Protein AF-A0A920NZ57-F1 (afdb_monomer)

Foldseek 3Di:
DAPFFKKKKAWQAKDDQAQAKKKFQALCVVVLLQVLCVDPPHDPPDSPPDDPPDDDDQDCVSNVVSVVPGIDGDHTDHHGDMDIAGPSRTDMDTGPDDPDPDDGDIDIDTHGDDDPRVVVVVVVVVVCVVVVHDDPVPPPPPDD

Radius of gyration: 18.01 Å; Cα contacts (8 Å, |Δi|>4): 208; chains: 1; bounding box: 38×45×42 Å

Structure (mmCIF, N/CA/C/O backbone):
data_AF-A0A920NZ57-F1
#
_entry.id   AF-A0A920NZ57-F1
#
loop_
_atom_site.group_PDB
_atom_site.id
_atom_site.type_symbol
_atom_site.label_atom_id
_atom_site.label_alt_id
_atom_site.label_comp_id
_atom_site.label_asym_id
_atom_site.label_entity_id
_atom_site.label_seq_id
_atom_site.pdbx_PDB_ins_code
_atom_site.Cartn_x
_atom_site.Cartn_y
_atom_site.Cartn_z
_atom_site.occupancy
_atom_site.B_iso_or_equiv
_atom_site.auth_seq_id
_atom_site.auth_comp_id
_atom_site.auth_asym_id
_atom_site.auth_atom_id
_atom_site.pdbx_PDB_model_num
ATOM 1 N N . MET A 1 1 ? 5.199 15.746 -1.540 1.00 58.75 1 MET A N 1
ATOM 2 C CA . MET A 1 1 ? 5.002 14.310 -1.247 1.00 58.75 1 MET A CA 1
ATOM 3 C C . MET A 1 1 ? 5.793 13.969 0.007 1.00 58.75 1 MET A C 1
ATOM 5 O O . MET A 1 1 ? 6.988 14.268 0.031 1.00 58.75 1 MET A O 1
ATOM 9 N N . TYR A 1 2 ? 5.132 13.446 1.043 1.00 61.94 2 TYR A N 1
ATOM 10 C CA . TYR A 1 2 ? 5.778 13.037 2.296 1.00 61.94 2 TYR A CA 1
ATOM 11 C C . TYR A 1 2 ? 6.806 11.943 2.034 1.00 61.94 2 TYR A C 1
ATOM 13 O O . TYR A 1 2 ? 6.674 11.168 1.086 1.00 61.94 2 TYR A O 1
ATOM 21 N N . LEU A 1 3 ? 7.847 11.896 2.860 1.00 75.44 3 LEU A N 1
ATOM 22 C CA . LEU A 1 3 ? 8.599 10.665 3.029 1.00 75.44 3 LEU A CA 1
ATOM 23 C C . LEU A 1 3 ? 7.943 9.903 4.174 1.00 75.44 3 LEU A C 1
ATOM 25 O O . LEU A 1 3 ? 8.211 10.188 5.338 1.00 75.44 3 LEU A O 1
ATOM 29 N N . GLU A 1 4 ? 7.069 8.969 3.843 1.00 75.19 4 GLU A N 1
ATOM 30 C CA . GLU A 1 4 ? 6.535 8.023 4.820 1.00 75.19 4 GLU A CA 1
ATOM 31 C C . GLU A 1 4 ? 7.550 6.881 5.009 1.00 75.19 4 GLU A C 1
ATOM 33 O O . GLU A 1 4 ? 8.520 6.770 4.258 1.00 75.19 4 GLU A O 1
ATOM 38 N N . LYS A 1 5 ? 7.387 6.045 6.033 1.00 77.12 5 LYS A N 1
ATOM 39 C CA . LYS A 1 5 ? 8.012 4.708 6.092 1.00 77.12 5 LYS A CA 1
ATOM 40 C C . LYS A 1 5 ? 6.977 3.612 5.874 1.00 77.12 5 LYS A C 1
ATOM 42 O O . LYS A 1 5 ? 7.264 2.618 5.209 1.00 77.12 5 LYS A O 1
ATOM 47 N N . PHE A 1 6 ? 5.785 3.823 6.425 1.00 80.94 6 PHE A N 1
ATOM 48 C CA . PHE A 1 6 ? 4.662 2.908 6.336 1.00 80.94 6 PHE A CA 1
ATOM 49 C C . PHE A 1 6 ? 3.402 3.682 5.977 1.00 80.94 6 PHE A C 1
ATOM 51 O O . PHE A 1 6 ? 3.121 4.718 6.582 1.00 80.94 6 PHE A O 1
ATOM 58 N N . GLN A 1 7 ? 2.641 3.149 5.031 1.00 82.25 7 GLN A N 1
ATOM 59 C CA . GLN A 1 7 ? 1.265 3.554 4.789 1.00 82.25 7 GLN A CA 1
ATOM 60 C C . GLN A 1 7 ? 0.379 2.773 5.753 1.00 82.25 7 GLN A C 1
ATOM 62 O O . GLN A 1 7 ? 0.531 1.558 5.876 1.00 82.25 7 GLN A O 1
ATOM 67 N N . GLY A 1 8 ? -0.496 3.468 6.472 1.00 83.62 8 GLY A N 1
ATOM 68 C CA . GLY A 1 8 ? -1.315 2.870 7.516 1.00 83.62 8 GLY A CA 1
ATOM 69 C C . GLY A 1 8 ? -2.794 3.171 7.355 1.00 83.62 8 GLY A C 1
ATOM 70 O O . GLY A 1 8 ? -3.187 4.225 6.848 1.00 83.62 8 GLY A O 1
ATOM 71 N N . LEU A 1 9 ? -3.601 2.220 7.807 1.00 84.62 9 LEU A N 1
ATOM 72 C CA . LEU A 1 9 ? -5.056 2.262 7.819 1.00 84.62 9 LEU A CA 1
ATOM 73 C C . LEU A 1 9 ? -5.540 1.858 9.211 1.00 84.62 9 LEU A C 1
ATOM 75 O O . LEU A 1 9 ? -5.191 0.780 9.692 1.00 84.62 9 LEU A O 1
ATOM 79 N N . GLY A 1 10 ? -6.344 2.708 9.845 1.00 85.81 10 GLY A N 1
ATOM 80 C CA . GLY A 1 10 ? -7.073 2.378 11.069 1.00 85.81 10 GLY A CA 1
ATOM 81 C C . GLY A 1 10 ? -8.522 2.025 10.759 1.00 85.81 10 GLY A C 1
ATOM 82 O O . GLY A 1 10 ? -9.208 2.797 10.086 1.00 85.81 10 GLY A O 1
ATOM 83 N N . ALA A 1 11 ? -9.002 0.878 11.238 1.00 86.69 11 ALA A N 1
ATOM 84 C CA . ALA A 1 11 ? -10.401 0.494 11.091 1.00 86.69 11 ALA A CA 1
ATOM 85 C C . ALA A 1 11 ? -11.291 1.274 12.059 1.00 86.69 11 ALA A C 1
ATOM 87 O O . ALA A 1 11 ? -11.093 1.247 13.272 1.00 86.69 11 ALA A O 1
ATOM 88 N N . LEU A 1 12 ? -12.329 1.913 11.520 1.00 86.31 12 LEU A N 1
ATOM 89 C CA . LEU A 1 12 ? -13.406 2.519 12.310 1.00 86.31 12 LEU A CA 1
ATOM 90 C C . LEU A 1 12 ? -14.602 1.572 12.469 1.00 86.31 12 LEU A C 1
ATOM 92 O O . LEU A 1 12 ? -15.465 1.776 13.315 1.00 86.31 12 LEU A O 1
ATOM 96 N N . THR A 1 13 ? -14.660 0.535 11.638 1.00 83.75 13 THR A N 1
ATOM 97 C CA . THR A 1 13 ? -15.747 -0.450 11.558 1.00 83.75 13 THR A CA 1
ATOM 98 C C . THR A 1 13 ? -15.149 -1.835 11.350 1.00 83.75 13 THR A C 1
ATOM 100 O O . THR A 1 13 ? -14.008 -1.953 10.902 1.00 83.75 13 THR A O 1
ATOM 103 N N . GLU A 1 14 ? -15.902 -2.885 11.665 1.00 84.44 14 GLU A N 1
ATOM 104 C CA . GLU A 1 14 ? -15.452 -4.261 11.455 1.00 84.44 14 GLU A CA 1
ATOM 105 C C . GLU A 1 14 ? -15.196 -4.542 9.961 1.00 84.44 14 GLU A C 1
ATOM 107 O O . GLU A 1 14 ? -16.053 -4.282 9.119 1.00 84.44 14 GLU A O 1
ATOM 112 N N . GLN A 1 15 ? -14.015 -5.073 9.634 1.00 78.31 15 GLN A N 1
ATOM 113 C CA . GLN A 1 15 ? -13.583 -5.409 8.272 1.00 78.31 15 GLN A CA 1
ATOM 114 C C . GLN A 1 15 ? -13.395 -6.920 8.143 1.00 78.31 15 GLN A C 1
ATOM 116 O O . GLN A 1 15 ? -12.942 -7.557 9.090 1.00 78.31 15 GLN A O 1
ATOM 121 N N . GLY A 1 16 ? -13.674 -7.505 6.974 1.00 63.81 16 GLY A N 1
ATOM 122 C CA . GLY A 1 16 ? -13.249 -8.886 6.683 1.00 63.81 16 GLY A CA 1
ATOM 123 C C . GLY A 1 16 ? -14.190 -9.741 5.834 1.00 63.81 16 GLY A C 1
ATOM 124 O O . GLY A 1 16 ? -13.884 -10.904 5.611 1.00 63.81 16 GLY A O 1
ATOM 125 N N . GLN A 1 17 ? -15.325 -9.211 5.369 1.00 62.12 17 GLN A N 1
ATOM 126 C CA . GLN A 1 17 ? -16.265 -9.940 4.501 1.00 62.12 17 GLN A CA 1
ATOM 127 C C . GLN A 1 17 ? -16.370 -9.277 3.121 1.00 62.12 17 GLN A C 1
ATOM 129 O O . GLN A 1 17 ? -17.430 -8.806 2.717 1.00 62.12 17 GLN A O 1
ATOM 134 N N . GLY A 1 18 ? -15.255 -9.218 2.395 1.00 63.41 18 GLY A N 1
ATOM 135 C CA . GLY A 1 18 ? -15.206 -8.627 1.059 1.00 63.41 18 GLY A CA 1
ATOM 136 C C . GLY A 1 18 ? -15.059 -7.103 1.064 1.00 63.41 18 GLY A C 1
ATOM 137 O O . GLY A 1 18 ? -15.545 -6.419 1.969 1.00 63.41 18 GLY A O 1
ATOM 138 N N . GLY A 1 19 ? -14.424 -6.553 0.032 1.00 66.12 19 GLY A N 1
ATOM 139 C CA . GLY A 1 19 ? -14.237 -5.105 -0.145 1.00 66.12 19 GLY A CA 1
ATOM 140 C C . GLY A 1 19 ? -13.126 -4.544 0.739 1.00 66.12 19 GLY A C 1
ATOM 141 O O . GLY A 1 19 ? -13.085 -3.345 1.002 1.00 66.12 19 GLY A O 1
ATOM 142 N N . THR A 1 20 ? -12.262 -5.417 1.254 1.00 77.44 20 THR A N 1
ATOM 143 C CA . THR A 1 20 ? -11.163 -5.049 2.143 1.00 77.44 20 THR A CA 1
ATOM 144 C C . THR A 1 20 ? -9.855 -4.888 1.372 1.00 77.44 20 THR A C 1
ATOM 146 O O . THR A 1 20 ? -9.775 -5.085 0.158 1.00 77.44 20 THR A O 1
ATOM 149 N N . LEU A 1 21 ? -8.811 -4.471 2.086 1.00 82.69 21 LEU A N 1
ATOM 150 C CA . LEU A 1 21 ? -7.472 -4.321 1.537 1.00 82.69 21 LEU A CA 1
ATOM 151 C C . LEU A 1 21 ? -6.851 -5.698 1.239 1.00 82.69 21 LEU A C 1
ATOM 153 O O . LEU A 1 21 ? -6.756 -6.555 2.121 1.00 82.69 21 LEU A O 1
ATOM 157 N N . GLN A 1 22 ? -6.383 -5.878 0.010 1.00 83.25 22 GLN A N 1
ATOM 158 C CA . GLN A 1 22 ? -5.564 -7.000 -0.434 1.00 83.25 22 GLN A CA 1
ATOM 159 C C . GLN A 1 22 ? -4.127 -6.570 -0.627 1.00 83.25 22 GLN A C 1
ATOM 161 O O . GLN A 1 22 ? -3.847 -5.468 -1.095 1.00 83.25 22 GLN A O 1
ATOM 166 N N . LEU A 1 23 ? -3.215 -7.464 -0.271 1.00 84.00 23 LEU A N 1
ATOM 167 C CA . LEU A 1 23 ? -1.817 -7.140 -0.067 1.00 84.00 23 LEU A CA 1
ATOM 168 C C . LEU A 1 23 ? -0.934 -8.227 -0.643 1.00 84.00 23 LEU A C 1
ATOM 170 O O . LEU A 1 23 ? -1.286 -9.400 -0.592 1.00 84.00 23 LEU A O 1
ATOM 174 N N . ILE A 1 24 ? 0.243 -7.841 -1.123 1.00 84.56 24 ILE A N 1
ATOM 175 C CA . ILE A 1 24 ? 1.305 -8.783 -1.472 1.00 84.56 24 ILE A CA 1
ATOM 176 C C . ILE A 1 24 ? 2.433 -8.620 -0.454 1.00 84.56 24 ILE A C 1
ATOM 178 O O . ILE A 1 24 ? 3.215 -7.678 -0.588 1.00 84.56 24 ILE A O 1
ATOM 182 N N . PRO A 1 25 ? 2.551 -9.500 0.562 1.00 80.75 25 PRO A N 1
ATOM 183 C CA . PRO A 1 25 ? 3.516 -9.349 1.651 1.00 80.75 25 PRO A CA 1
ATOM 184 C C . PRO A 1 25 ? 4.925 -9.822 1.244 1.00 80.75 25 PRO A C 1
ATOM 186 O O . PRO A 1 25 ? 5.552 -10.632 1.925 1.00 80.75 25 PRO A O 1
ATOM 189 N N . ILE A 1 26 ? 5.444 -9.326 0.116 1.00 81.62 26 ILE A N 1
ATOM 190 C CA . ILE A 1 26 ? 6.771 -9.678 -0.404 1.00 81.62 26 ILE A CA 1
ATOM 191 C C . ILE A 1 26 ? 7.643 -8.426 -0.397 1.00 81.62 26 ILE A C 1
ATOM 193 O O . ILE A 1 26 ? 7.615 -7.623 -1.327 1.00 81.62 26 ILE A O 1
ATOM 197 N N . ALA A 1 27 ? 8.484 -8.296 0.633 1.00 75.50 27 ALA A N 1
ATOM 198 C CA . ALA A 1 27 ? 9.343 -7.126 0.839 1.00 75.50 27 ALA A CA 1
ATOM 199 C C . ALA A 1 27 ? 10.248 -6.780 -0.349 1.00 75.50 27 ALA A C 1
ATOM 201 O O . ALA A 1 27 ? 10.522 -5.615 -0.617 1.00 75.50 27 ALA A O 1
ATOM 202 N N . LYS A 1 28 ? 10.712 -7.802 -1.069 1.00 80.56 28 LYS A N 1
ATOM 203 C CA . LYS A 1 28 ? 11.584 -7.655 -2.240 1.00 80.56 28 LYS A CA 1
ATOM 204 C C . LYS A 1 28 ? 10.812 -7.665 -3.561 1.00 80.56 28 LYS A C 1
ATOM 206 O O . LYS A 1 28 ? 11.428 -7.721 -4.620 1.00 80.56 28 LYS A O 1
ATOM 211 N N . GLY A 1 29 ? 9.480 -7.604 -3.524 1.00 79.56 29 GLY A N 1
ATOM 212 C CA . GLY A 1 29 ? 8.645 -7.668 -4.722 1.00 79.56 29 GLY A CA 1
ATOM 213 C C . GLY A 1 29 ? 8.882 -6.491 -5.672 1.00 79.56 29 GLY A C 1
ATOM 214 O O . GLY A 1 29 ? 8.791 -6.657 -6.885 1.00 79.56 29 GLY A O 1
ATOM 215 N N . ILE A 1 30 ? 9.291 -5.332 -5.145 1.00 84.69 30 ILE A N 1
ATOM 216 C CA . ILE A 1 30 ? 9.680 -4.186 -5.973 1.00 84.69 30 ILE A CA 1
ATOM 217 C C . ILE A 1 30 ? 10.882 -4.490 -6.874 1.00 84.69 30 ILE A C 1
ATOM 219 O O . ILE A 1 30 ? 10.907 -4.030 -8.008 1.00 84.69 30 ILE A O 1
ATOM 223 N N . ALA A 1 31 ? 11.838 -5.310 -6.420 1.00 86.75 31 ALA A N 1
ATOM 224 C CA . ALA A 1 31 ? 12.984 -5.692 -7.241 1.00 86.75 31 ALA A CA 1
ATOM 225 C C . ALA A 1 31 ? 12.526 -6.461 -8.483 1.00 86.75 31 ALA A C 1
ATOM 227 O O . ALA A 1 31 ? 12.983 -6.159 -9.574 1.00 86.75 31 ALA A O 1
ATOM 228 N N . TYR A 1 32 ? 11.557 -7.370 -8.327 1.00 85.38 32 TYR A N 1
ATOM 229 C CA . TYR A 1 32 ? 10.975 -8.099 -9.451 1.00 85.38 32 TYR A CA 1
ATOM 230 C C . TYR A 1 32 ? 10.288 -7.163 -10.451 1.00 85.38 32 TYR A C 1
ATOM 232 O O . TYR A 1 32 ? 10.517 -7.292 -11.646 1.00 85.38 32 TYR A O 1
ATOM 240 N N . VAL A 1 33 ? 9.486 -6.200 -9.982 1.00 86.31 33 VAL A N 1
ATOM 241 C CA . VAL A 1 33 ? 8.809 -5.235 -10.870 1.00 86.31 33 VAL A CA 1
ATOM 242 C C . VAL A 1 33 ? 9.820 -4.366 -11.623 1.00 86.31 33 VAL A C 1
ATOM 244 O O . VAL A 1 33 ? 9.659 -4.135 -12.817 1.00 86.31 33 VAL A O 1
ATOM 247 N N . LEU A 1 34 ? 10.885 -3.923 -10.949 1.00 87.31 34 LEU A N 1
ATOM 248 C CA . LEU A 1 34 ? 11.926 -3.102 -11.568 1.00 87.31 34 LEU A CA 1
ATOM 249 C C . LEU A 1 34 ? 12.757 -3.888 -12.588 1.00 87.31 34 LEU A C 1
ATOM 251 O O . LEU A 1 34 ? 13.005 -3.383 -13.677 1.00 87.31 34 LEU A O 1
ATOM 255 N N . THR A 1 35 ? 13.165 -5.120 -12.273 1.00 88.75 35 THR A N 1
ATOM 256 C CA . THR A 1 35 ? 13.952 -5.935 -13.212 1.00 88.75 35 THR A CA 1
ATOM 257 C C . THR A 1 35 ? 13.104 -6.481 -14.353 1.00 88.75 35 THR A C 1
ATOM 259 O O . THR A 1 35 ? 13.644 -6.773 -15.414 1.00 88.75 35 THR A O 1
ATOM 262 N N . ARG A 1 36 ? 11.782 -6.610 -14.172 1.00 86.69 36 ARG A N 1
ATOM 263 C CA . ARG A 1 36 ? 10.871 -7.096 -15.216 1.00 86.69 36 ARG A CA 1
ATOM 264 C C . ARG A 1 36 ? 10.855 -6.195 -16.448 1.00 86.69 36 ARG A C 1
ATOM 266 O O . ARG A 1 36 ? 10.692 -6.720 -17.543 1.00 86.69 36 ARG A O 1
ATOM 273 N N . ALA A 1 37 ? 11.036 -4.888 -16.261 1.00 86.31 37 ALA A N 1
ATOM 274 C CA . ALA A 1 37 ? 11.076 -3.906 -17.343 1.00 86.31 37 ALA A CA 1
ATOM 275 C C . ALA A 1 37 ? 12.385 -3.925 -18.155 1.00 86.31 37 ALA A C 1
ATOM 277 O O . ALA A 1 37 ? 12.469 -3.238 -19.160 1.00 86.31 37 ALA A O 1
ATOM 278 N N . LEU A 1 38 ? 13.403 -4.677 -17.717 1.00 87.81 38 LEU A N 1
ATOM 279 C CA . LEU A 1 38 ? 14.707 -4.774 -18.388 1.00 87.81 38 LEU A CA 1
ATOM 280 C C . LEU A 1 38 ? 14.856 -6.046 -19.234 1.00 87.81 38 LEU A C 1
ATOM 282 O O . LEU A 1 38 ? 15.942 -6.314 -19.735 1.00 87.81 38 LEU A O 1
ATOM 286 N N . LEU A 1 39 ? 13.815 -6.875 -19.309 1.00 87.94 39 LEU A N 1
ATOM 287 C CA . LEU A 1 39 ? 13.845 -8.116 -20.075 1.00 87.94 39 LEU A CA 1
ATOM 288 C C . LEU A 1 39 ? 13.509 -7.845 -21.546 1.00 87.94 39 LEU A C 1
ATOM 290 O O . LEU A 1 39 ? 12.712 -6.960 -21.842 1.00 87.94 39 LEU A O 1
ATOM 294 N N . ASP A 1 40 ? 14.063 -8.665 -22.441 1.00 87.69 40 ASP A N 1
ATOM 295 C CA . ASP A 1 40 ? 13.954 -8.514 -23.904 1.00 87.69 40 ASP A CA 1
ATOM 296 C C . ASP A 1 40 ? 12.518 -8.644 -24.453 1.00 87.69 40 ASP A C 1
ATOM 298 O O . ASP A 1 40 ? 12.262 -8.373 -25.622 1.00 87.69 40 ASP A O 1
ATOM 302 N N . ASP A 1 41 ? 11.570 -9.093 -23.628 1.00 87.88 41 ASP A N 1
ATOM 303 C CA . ASP A 1 41 ? 10.154 -9.243 -23.969 1.00 87.88 41 ASP A CA 1
ATOM 304 C C . ASP A 1 41 ? 9.309 -7.995 -23.644 1.00 87.88 41 ASP A C 1
ATOM 306 O O . ASP A 1 41 ? 8.078 -8.034 -23.729 1.00 87.88 41 ASP A O 1
ATOM 31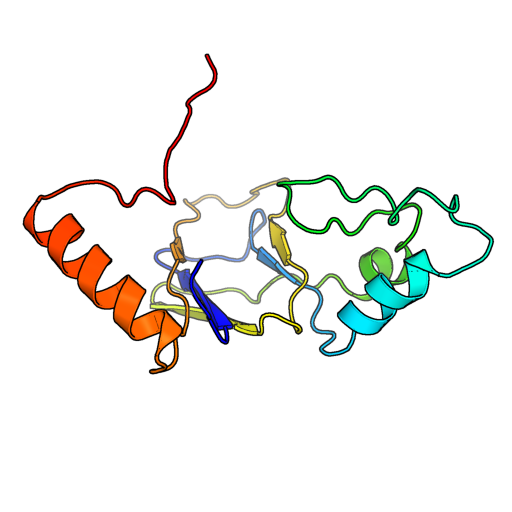0 N N . VAL A 1 42 ? 9.953 -6.894 -23.248 1.00 85.31 42 VAL A N 1
ATOM 311 C CA . VAL A 1 42 ? 9.337 -5.577 -23.057 1.00 85.31 42 VAL A CA 1
ATOM 312 C C . VAL A 1 42 ? 9.922 -4.615 -24.085 1.00 85.31 42 VAL A C 1
ATOM 314 O O . VAL A 1 42 ? 11.131 -4.575 -24.288 1.00 85.31 42 VAL A O 1
ATOM 317 N N . GLU A 1 43 ? 9.060 -3.830 -24.730 1.00 85.00 43 GLU A N 1
ATOM 318 C CA . GLU A 1 43 ? 9.475 -2.781 -25.663 1.00 85.00 43 GLU A CA 1
ATOM 319 C C . GLU A 1 43 ? 10.448 -1.799 -24.990 1.00 85.00 43 GLU A C 1
ATOM 321 O O . GLU A 1 43 ? 10.217 -1.363 -23.862 1.00 85.00 43 GLU A O 1
ATOM 326 N N . GLU A 1 44 ? 11.496 -1.384 -25.704 1.00 80.56 44 GLU A N 1
ATOM 327 C CA . GLU A 1 44 ? 12.597 -0.565 -25.161 1.00 80.56 44 GLU A CA 1
ATOM 328 C C . GLU A 1 44 ? 12.124 0.793 -24.596 1.00 80.56 44 GLU A C 1
ATOM 330 O O . GLU A 1 44 ? 12.746 1.375 -23.708 1.00 80.56 44 GLU A O 1
ATOM 335 N N . ASN A 1 45 ? 10.975 1.280 -25.073 1.00 84.25 45 ASN A N 1
ATOM 336 C CA . ASN A 1 45 ? 10.359 2.535 -24.641 1.00 84.25 45 ASN A CA 1
ATOM 337 C C . ASN A 1 45 ? 9.204 2.350 -23.639 1.00 84.25 45 ASN A C 1
ATOM 339 O O . ASN A 1 45 ? 8.521 3.326 -23.308 1.00 84.25 45 ASN A O 1
ATOM 343 N N . GLU A 1 46 ? 8.957 1.132 -23.149 1.00 83.12 46 GLU A N 1
ATOM 344 C CA . GLU A 1 46 ? 7.885 0.846 -22.198 1.00 83.12 46 GLU A CA 1
ATOM 345 C C . GLU A 1 46 ? 8.395 0.336 -20.848 1.00 83.12 46 GLU A C 1
ATOM 347 O O . GLU A 1 46 ? 9.281 -0.499 -20.736 1.00 83.12 46 GLU A O 1
ATOM 352 N N . LEU A 1 47 ? 7.752 0.797 -19.773 1.00 84.88 47 LEU A N 1
ATOM 353 C CA . LEU A 1 47 ? 8.005 0.327 -18.409 1.00 84.88 47 LEU A CA 1
ATOM 354 C C . LEU A 1 47 ? 6.832 -0.529 -17.922 1.00 84.88 47 LEU A C 1
ATOM 356 O O . LEU A 1 47 ? 6.120 -0.146 -16.986 1.00 84.88 47 LEU A O 1
ATOM 360 N N . CYS A 1 48 ? 6.586 -1.652 -18.604 1.00 81.38 48 CYS A N 1
ATOM 361 C CA . CYS A 1 48 ? 5.517 -2.612 -18.288 1.00 81.38 48 CYS A CA 1
ATOM 362 C C . CYS A 1 48 ? 4.125 -1.955 -18.117 1.00 81.38 48 CYS A C 1
ATOM 364 O O . CYS A 1 48 ? 3.365 -2.303 -17.206 1.00 81.38 48 CYS A O 1
ATOM 366 N N . GLY A 1 49 ? 3.802 -0.955 -18.949 1.00 81.06 49 GLY A N 1
ATOM 367 C CA . GLY A 1 49 ? 2.532 -0.212 -18.904 1.00 81.06 49 GLY A CA 1
ATOM 368 C C . GLY A 1 49 ? 2.452 0.933 -17.879 1.00 81.06 49 GLY A C 1
ATOM 369 O O . GLY A 1 49 ? 1.371 1.493 -17.663 1.00 81.06 49 GLY A O 1
ATOM 370 N N . SER A 1 50 ? 3.566 1.308 -17.244 1.00 83.62 50 SER A N 1
ATOM 371 C CA . SER A 1 50 ? 3.624 2.455 -16.327 1.00 83.62 50 SER A CA 1
ATOM 372 C C . SER A 1 50 ? 3.390 3.777 -17.056 1.00 83.62 50 SER A C 1
ATOM 374 O O . SER A 1 50 ? 3.927 4.012 -18.134 1.00 83.62 50 SER A O 1
ATOM 376 N N . LYS A 1 51 ? 2.611 4.680 -16.447 1.00 84.31 51 LYS A N 1
ATOM 377 C CA . LYS A 1 51 ? 2.298 6.001 -17.017 1.00 84.31 51 LYS A CA 1
ATOM 378 C C . LYS A 1 51 ? 2.736 7.120 -16.083 1.00 84.31 51 LYS A C 1
ATOM 380 O O . LYS A 1 51 ? 2.565 7.028 -14.867 1.00 84.31 51 LYS A O 1
ATOM 385 N N . LEU A 1 52 ? 3.239 8.208 -16.665 1.00 82.62 52 LEU A N 1
ATOM 386 C CA . LEU A 1 52 ? 3.610 9.415 -15.927 1.00 82.62 52 LEU A CA 1
ATOM 387 C C . LEU A 1 52 ? 2.418 9.960 -15.125 1.00 82.62 52 LEU A C 1
ATOM 389 O O . LEU A 1 52 ? 1.286 10.010 -15.608 1.00 82.62 52 LEU A O 1
ATOM 393 N N . GLY A 1 53 ? 2.679 10.360 -13.879 1.00 81.19 53 GLY A N 1
ATOM 394 C CA . GLY A 1 53 ? 1.664 10.911 -12.976 1.00 81.19 53 GLY A CA 1
ATOM 395 C C . GLY A 1 53 ? 0.663 9.890 -12.418 1.00 81.19 53 GLY A C 1
ATOM 396 O O . GLY A 1 53 ? -0.310 10.297 -11.785 1.00 81.19 53 GLY A O 1
ATOM 397 N N . ARG A 1 54 ? 0.876 8.584 -12.631 1.00 81.69 54 ARG A N 1
ATOM 398 C CA . ARG A 1 54 ? 0.081 7.504 -12.025 1.00 81.69 54 ARG A CA 1
ATOM 399 C C . ARG A 1 54 ? 0.937 6.645 -11.096 1.00 81.69 54 ARG A C 1
ATOM 401 O O . ARG A 1 54 ? 2.161 6.650 -11.184 1.00 81.69 54 ARG A O 1
ATOM 408 N N . ALA A 1 55 ? 0.278 5.913 -10.201 1.00 82.19 55 ALA A N 1
ATOM 409 C CA . ALA A 1 55 ? 0.943 4.902 -9.388 1.00 82.19 55 ALA A CA 1
ATOM 410 C C . ALA A 1 55 ? 1.500 3.772 -10.275 1.00 82.19 55 ALA A C 1
ATOM 412 O O . ALA A 1 55 ? 0.899 3.416 -11.294 1.00 82.19 55 ALA A O 1
ATOM 413 N N . LEU A 1 56 ? 2.641 3.207 -9.869 1.00 84.88 56 LEU A N 1
ATOM 414 C CA . LEU A 1 56 ? 3.251 2.052 -10.527 1.00 84.88 56 LEU A CA 1
ATOM 415 C C . LEU A 1 56 ? 2.277 0.869 -10.471 1.00 84.88 56 LEU A C 1
ATOM 417 O O . LEU A 1 56 ? 1.876 0.446 -9.389 1.00 84.88 56 LEU A O 1
ATOM 421 N N . SER A 1 57 ? 1.862 0.381 -11.638 1.00 83.00 57 SER A N 1
ATOM 422 C CA . SER A 1 57 ? 0.813 -0.635 -11.755 1.00 83.00 57 SER A CA 1
ATOM 423 C C . SER A 1 57 ? 1.416 -2.033 -11.880 1.00 83.00 57 SER A C 1
ATOM 425 O O . SER A 1 57 ? 2.404 -2.230 -12.584 1.00 83.00 57 SER A O 1
ATOM 427 N N . VAL A 1 58 ? 0.808 -3.011 -11.204 1.00 83.75 58 VAL A N 1
ATOM 428 C CA . VAL A 1 58 ? 1.179 -4.428 -11.306 1.00 83.75 58 VAL A CA 1
ATOM 429 C C . VAL A 1 58 ? 0.103 -5.153 -12.108 1.00 83.75 58 VAL A C 1
ATOM 431 O O . VAL A 1 58 ? -1.019 -5.339 -11.644 1.00 83.75 58 VAL A O 1
ATOM 434 N N . ASN A 1 59 ? 0.458 -5.551 -13.328 1.00 83.94 59 ASN A N 1
ATOM 435 C CA . ASN A 1 59 ? -0.483 -6.070 -14.325 1.00 83.94 59 ASN A CA 1
ATOM 436 C C . ASN A 1 59 ? -0.391 -7.595 -14.490 1.00 83.94 59 ASN A C 1
ATOM 438 O O . ASN A 1 59 ? 0.638 -8.203 -14.188 1.00 83.94 59 ASN A O 1
ATOM 442 N N . LYS A 1 60 ? -1.454 -8.209 -15.026 1.00 83.12 60 LYS A N 1
ATOM 443 C CA . LYS A 1 60 ? -1.505 -9.657 -15.299 1.00 83.12 60 LYS A CA 1
ATOM 444 C C . LYS A 1 60 ? -0.526 -10.088 -16.387 1.00 83.12 60 LYS A C 1
ATOM 446 O O . LYS A 1 60 ? 0.011 -11.182 -16.269 1.00 83.12 60 LYS A O 1
ATOM 451 N N . ASP A 1 61 ? -0.260 -9.232 -17.367 1.00 83.50 61 ASP A N 1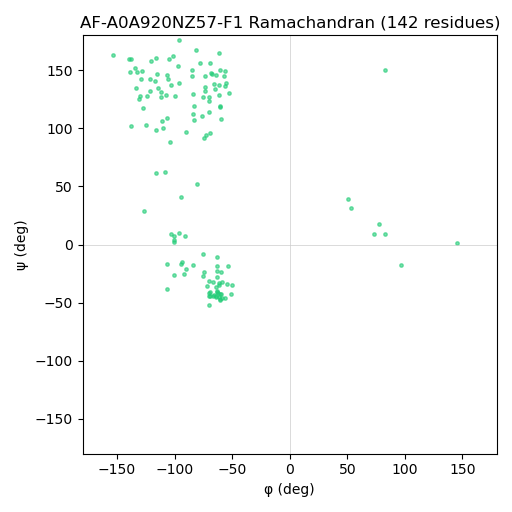
ATOM 452 C CA . ASP A 1 61 ? 0.567 -9.580 -18.527 1.00 83.50 61 ASP A CA 1
ATOM 453 C C . ASP A 1 61 ? 2.040 -9.745 -18.128 1.00 83.50 61 ASP A C 1
ATOM 455 O O . ASP A 1 61 ? 2.627 -10.805 -18.322 1.00 83.50 61 ASP A O 1
ATOM 459 N N . TYR A 1 62 ? 2.607 -8.746 -17.443 1.00 82.44 62 TYR A N 1
ATOM 460 C CA . TYR A 1 62 ? 4.023 -8.744 -17.054 1.00 82.44 62 TYR A CA 1
ATOM 461 C C . TYR A 1 62 ? 4.299 -9.347 -15.666 1.00 82.44 62 TYR A C 1
ATOM 463 O O . TYR A 1 62 ? 5.404 -9.826 -15.416 1.00 82.44 62 TYR A O 1
ATOM 471 N N . HIS A 1 63 ? 3.320 -9.340 -14.750 1.00 86.00 63 HIS A N 1
ATOM 472 C CA . HIS A 1 63 ? 3.530 -9.669 -13.330 1.00 86.00 63 HIS A CA 1
ATOM 473 C C . HIS A 1 63 ? 2.587 -10.764 -12.807 1.00 86.00 63 HIS A C 1
ATOM 475 O O . HIS A 1 63 ? 2.270 -10.812 -11.612 1.00 86.00 63 HIS A O 1
ATOM 481 N N . SER A 1 64 ? 2.147 -11.672 -13.683 1.00 82.69 64 SER A N 1
ATOM 482 C CA . SER A 1 64 ? 1.237 -12.775 -13.337 1.00 82.69 64 SER A CA 1
ATOM 483 C C . SER A 1 64 ? 1.676 -13.584 -12.108 1.00 82.69 64 SER A C 1
ATOM 485 O O . SER A 1 64 ? 0.826 -14.013 -11.327 1.00 82.69 64 SER A O 1
ATOM 487 N N . LEU A 1 65 ? 2.986 -13.765 -11.902 1.00 82.56 65 LEU A N 1
ATOM 488 C CA . LEU A 1 65 ? 3.539 -14.503 -10.766 1.00 82.56 65 LEU A CA 1
ATOM 489 C C . LEU A 1 65 ? 3.232 -13.825 -9.422 1.00 82.56 65 LEU A C 1
ATOM 491 O O . LEU A 1 65 ? 2.827 -14.507 -8.478 1.00 82.56 65 LEU A O 1
ATOM 495 N N . LEU A 1 66 ? 3.388 -12.498 -9.349 1.00 81.25 66 LEU A N 1
ATOM 496 C CA . LEU A 1 66 ? 3.097 -11.724 -8.140 1.00 81.25 66 LEU A CA 1
ATOM 497 C C . LEU A 1 66 ? 1.601 -11.739 -7.830 1.00 81.25 66 LEU A C 1
ATOM 499 O O . LEU A 1 66 ? 1.218 -11.974 -6.689 1.00 81.25 66 LEU A O 1
ATOM 503 N N . LEU A 1 67 ? 0.756 -11.553 -8.846 1.00 80.12 67 LEU A N 1
ATOM 504 C CA . LEU A 1 67 ? -0.693 -11.498 -8.647 1.00 80.12 67 LEU A CA 1
ATOM 505 C C . LEU A 1 67 ? -1.274 -12.872 -8.271 1.00 80.12 67 LEU A C 1
ATOM 507 O O . LEU A 1 67 ? -2.107 -12.958 -7.378 1.00 80.12 67 LEU A O 1
ATOM 511 N N . LYS A 1 68 ? -0.831 -13.968 -8.906 1.00 76.88 68 LYS A N 1
ATOM 512 C CA . LYS A 1 68 ? -1.390 -15.308 -8.636 1.00 76.88 68 LYS A CA 1
ATOM 513 C C . LYS A 1 68 ? -0.986 -15.881 -7.279 1.00 76.88 68 LYS A C 1
ATOM 515 O O . LYS A 1 68 ? -1.766 -16.620 -6.691 1.00 76.88 68 LYS A O 1
ATOM 520 N N . LYS A 1 69 ? 0.241 -15.615 -6.820 1.00 73.12 69 LYS A N 1
ATOM 521 C CA . LYS A 1 69 ? 0.792 -16.238 -5.601 1.00 73.12 69 LYS A CA 1
ATOM 522 C C . LYS A 1 69 ? 0.871 -15.295 -4.407 1.00 73.12 69 LYS A C 1
ATOM 524 O O . LYS A 1 69 ? 1.084 -15.760 -3.294 1.00 73.12 69 LYS A O 1
ATOM 529 N N . GLY A 1 70 ? 0.784 -13.990 -4.646 1.00 72.88 70 GLY A N 1
ATOM 530 C CA . GLY A 1 70 ? 1.108 -12.981 -3.649 1.00 72.88 70 GLY A CA 1
ATOM 531 C C . GLY A 1 70 ? -0.091 -12.369 -2.945 1.00 72.88 70 GLY A C 1
ATOM 532 O O . GLY A 1 70 ? 0.088 -11.904 -1.828 1.00 72.88 70 GLY A O 1
ATOM 533 N N . PHE A 1 71 ? -1.280 -12.339 -3.557 1.00 79.44 71 PHE A N 1
ATOM 534 C CA . PHE A 1 71 ? -2.416 -11.651 -2.946 1.00 79.44 71 PHE A CA 1
ATOM 535 C C . PHE A 1 71 ? -2.943 -12.383 -1.718 1.00 79.44 71 PHE A C 1
ATOM 537 O O . PHE A 1 71 ? -3.362 -13.537 -1.782 1.00 79.44 71 PHE A O 1
ATOM 544 N N . VAL A 1 72 ? -2.963 -11.655 -0.611 1.00 82.38 72 VAL A N 1
ATOM 545 C CA . VAL A 1 72 ? -3.525 -12.069 0.665 1.00 82.38 72 VAL A CA 1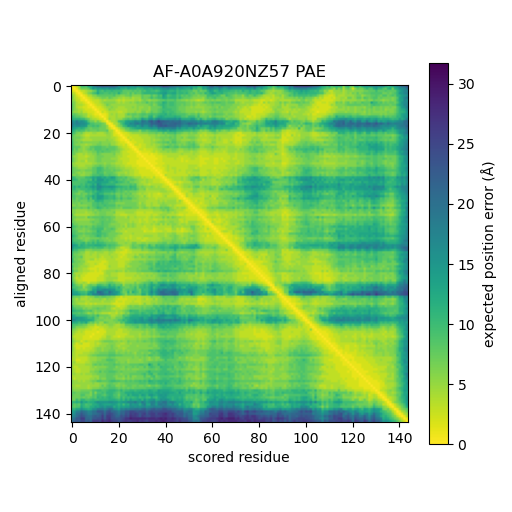
ATOM 546 C C . VAL A 1 72 ? -4.442 -10.951 1.150 1.00 82.38 72 VAL A C 1
ATOM 548 O O . VAL A 1 72 ? -4.040 -9.786 1.198 1.00 82.38 72 VAL A O 1
ATOM 551 N N . SER A 1 73 ? -5.681 -11.291 1.496 1.00 83.25 73 SER A N 1
ATOM 552 C CA . SER A 1 73 ? -6.605 -10.347 2.129 1.00 83.25 73 SER A CA 1
ATOM 553 C C . SER A 1 73 ? -6.203 -10.113 3.584 1.00 83.25 73 SER A C 1
ATOM 555 O O . SER A 1 73 ? -5.723 -11.026 4.262 1.00 83.25 73 SER A O 1
ATOM 557 N N . ILE A 1 74 ? -6.402 -8.889 4.078 1.00 82.56 74 ILE A N 1
ATOM 558 C CA . ILE A 1 74 ? -6.192 -8.593 5.500 1.00 82.56 74 ILE A CA 1
ATOM 559 C C . ILE A 1 74 ? -7.047 -9.507 6.394 1.00 82.56 74 ILE A C 1
ATOM 561 O O . ILE A 1 74 ? -8.155 -9.894 6.003 1.00 82.56 74 ILE A O 1
ATOM 565 N N . PRO A 1 75 ? -6.567 -9.833 7.608 1.00 84.00 75 PRO A N 1
ATOM 566 C CA . PRO A 1 75 ? -7.375 -10.557 8.577 1.00 84.00 75 PRO A CA 1
ATOM 567 C C . PRO A 1 75 ? -8.624 -9.757 8.958 1.00 84.00 75 PRO A C 1
ATOM 569 O O . PRO A 1 75 ? -8.718 -8.548 8.733 1.00 84.00 75 PRO A O 1
ATOM 572 N N . LYS A 1 76 ? -9.586 -10.446 9.578 1.00 85.56 76 LYS A N 1
ATOM 573 C CA . LYS A 1 76 ? -10.785 -9.805 10.110 1.00 85.56 76 LYS A CA 1
ATOM 574 C C . LYS A 1 76 ? -10.383 -8.776 11.168 1.00 85.56 76 LYS A C 1
ATOM 576 O O . LYS A 1 76 ? -9.800 -9.148 12.183 1.00 85.56 76 LYS A O 1
ATOM 581 N N . MET A 1 77 ? -10.705 -7.511 10.923 1.00 84.75 77 MET A N 1
ATOM 582 C CA . MET A 1 77 ? -10.347 -6.404 11.807 1.00 84.75 77 MET A CA 1
ATOM 583 C C . MET A 1 77 ? -11.561 -5.906 12.567 1.00 84.75 77 MET A C 1
ATOM 585 O O . MET A 1 77 ? -12.670 -5.868 12.031 1.00 84.75 77 MET A O 1
ATOM 589 N N . LYS A 1 78 ? -11.341 -5.474 13.799 1.00 87.62 78 LYS A N 1
ATOM 590 C CA . LYS A 1 78 ? -12.316 -4.789 14.640 1.00 87.62 78 LYS A CA 1
ATOM 591 C C . LYS A 1 78 ? -12.043 -3.280 14.645 1.00 87.62 78 LYS A C 1
ATOM 593 O O . LYS A 1 78 ? -10.949 -2.845 14.284 1.00 87.62 78 LYS A O 1
ATOM 598 N N . PRO A 1 79 ? -13.025 -2.459 15.049 1.00 87.50 79 PRO A N 1
ATOM 599 C CA . PRO A 1 79 ? -12.789 -1.038 15.272 1.00 87.50 79 PRO A CA 1
ATOM 600 C C . PRO A 1 79 ? -11.608 -0.816 16.227 1.00 87.50 79 PRO A C 1
ATOM 602 O O . PRO A 1 79 ? -11.561 -1.419 17.298 1.00 87.50 79 PRO A O 1
ATOM 605 N N . GLY A 1 80 ? -10.669 0.044 15.836 1.00 86.94 80 GLY A N 1
ATOM 606 C CA . GLY A 1 80 ? -9.428 0.314 16.569 1.00 86.94 80 GLY A CA 1
ATOM 607 C C . GLY A 1 80 ? -8.212 -0.477 16.080 1.00 86.94 80 GLY A C 1
ATOM 608 O O . GLY A 1 80 ? -7.084 -0.051 16.331 1.00 86.94 80 GLY A O 1
ATOM 609 N N . ASP A 1 81 ? -8.408 -1.565 15.331 1.00 89.00 81 ASP A N 1
ATOM 610 C CA . ASP A 1 81 ? -7.296 -2.299 14.729 1.00 89.00 81 ASP A CA 1
ATOM 611 C C . ASP A 1 81 ? -6.636 -1.467 13.624 1.00 89.00 81 ASP A C 1
ATOM 613 O O . ASP A 1 81 ? -7.283 -0.693 12.908 1.00 89.00 81 ASP A O 1
ATOM 617 N N . THR A 1 82 ? -5.325 -1.641 13.467 1.00 87.75 82 THR A N 1
ATOM 618 C CA . THR A 1 82 ? -4.530 -0.908 12.478 1.00 87.75 82 THR A CA 1
ATOM 619 C C . THR A 1 82 ? -3.695 -1.861 11.635 1.00 87.75 82 THR A C 1
ATOM 621 O O . THR A 1 82 ? -3.157 -2.851 12.131 1.00 87.75 82 THR A O 1
ATOM 624 N N . VAL A 1 83 ? -3.570 -1.551 10.346 1.00 86.31 83 VAL A N 1
ATOM 625 C CA . VAL A 1 83 ? -2.694 -2.260 9.407 1.00 86.31 83 VAL A CA 1
ATOM 626 C C . VAL A 1 83 ? -1.708 -1.268 8.828 1.00 86.31 83 VAL A C 1
ATOM 628 O O . VAL A 1 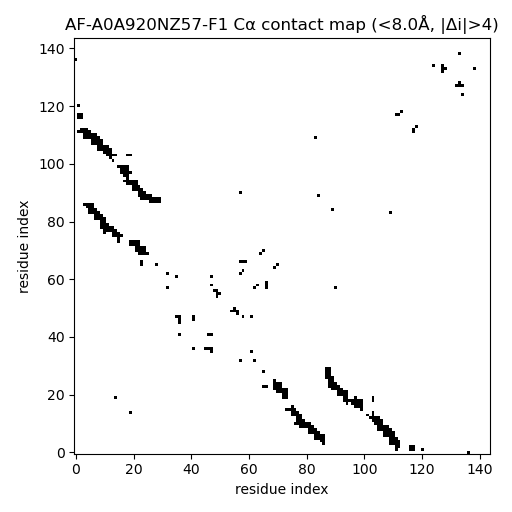83 ? -2.098 -0.199 8.365 1.00 86.31 83 VAL A O 1
ATOM 631 N N . PHE A 1 84 ? -0.433 -1.646 8.829 1.00 83.12 84 PHE A N 1
ATOM 632 C CA . PHE A 1 84 ? 0.654 -0.852 8.273 1.00 83.12 84 PHE A CA 1
ATOM 633 C C . PHE A 1 84 ? 1.415 -1.655 7.218 1.00 83.12 84 PHE A C 1
ATOM 635 O O . PHE A 1 84 ? 1.872 -2.766 7.478 1.00 83.12 84 PHE A O 1
ATOM 642 N N . GLY A 1 85 ? 1.579 -1.064 6.037 1.00 74.44 85 GLY A N 1
ATOM 643 C CA . GLY A 1 85 ? 2.379 -1.591 4.938 1.00 74.44 85 GLY A CA 1
ATOM 644 C C . GLY A 1 85 ? 3.611 -0.729 4.700 1.00 74.44 85 GLY A C 1
ATOM 645 O O . GLY A 1 85 ? 3.501 0.486 4.541 1.00 74.44 85 GLY A O 1
ATOM 646 N N . GLY A 1 86 ? 4.802 -1.329 4.686 1.00 72.50 86 GLY A N 1
ATOM 647 C CA . GLY A 1 86 ? 6.029 -0.605 4.335 1.00 72.50 86 GLY A CA 1
ATOM 648 C C . GLY A 1 86 ? 6.024 -0.202 2.857 1.00 72.50 86 GLY A C 1
ATOM 649 O O . GLY A 1 86 ? 5.519 -0.950 2.024 1.00 72.50 86 GLY A O 1
ATOM 650 N N . ILE A 1 87 ? 6.625 0.939 2.508 1.00 64.19 87 ILE A N 1
ATOM 651 C CA . ILE A 1 87 ? 6.547 1.518 1.143 1.00 64.19 87 ILE A CA 1
ATOM 652 C C . ILE A 1 87 ? 7.087 0.592 0.046 1.00 64.19 87 ILE A C 1
ATOM 654 O O . ILE A 1 87 ? 6.607 0.617 -1.080 1.00 64.19 87 ILE A O 1
ATOM 658 N N . GLN A 1 88 ? 8.088 -0.226 0.364 1.00 56.78 88 GLN A N 1
ATOM 659 C CA . GLN A 1 88 ? 8.635 -1.225 -0.563 1.00 56.78 88 GLN A CA 1
ATOM 660 C C . GLN A 1 88 ? 7.986 -2.605 -0.393 1.00 56.78 88 GLN A C 1
ATOM 662 O O . GLN A 1 88 ? 8.151 -3.473 -1.243 1.00 56.78 88 GLN A O 1
ATOM 667 N N . MET A 1 89 ? 7.278 -2.809 0.720 1.00 57.06 89 MET A N 1
ATOM 668 C CA . MET A 1 89 ? 6.755 -4.102 1.153 1.00 57.06 89 MET A CA 1
ATOM 669 C C . MET A 1 89 ? 5.355 -4.408 0.642 1.00 57.06 89 MET A C 1
ATOM 671 O O . MET A 1 89 ? 4.989 -5.577 0.639 1.00 57.06 89 MET A O 1
ATOM 675 N N . PHE A 1 90 ? 4.579 -3.400 0.245 1.00 63.97 90 PHE A N 1
ATOM 676 C CA . PHE A 1 90 ? 3.160 -3.558 -0.059 1.00 63.97 90 PHE A CA 1
ATOM 677 C C . PHE A 1 90 ? 2.825 -3.073 -1.465 1.00 63.97 90 PHE A C 1
ATOM 679 O O . PHE A 1 90 ? 2.619 -1.882 -1.701 1.00 63.97 90 PHE A O 1
ATOM 686 N N . PHE A 1 91 ? 2.649 -4.023 -2.379 1.00 75.56 91 PHE A N 1
ATOM 687 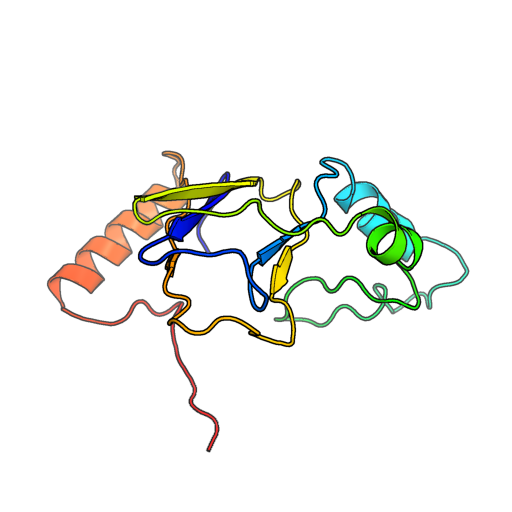C CA . PHE A 1 91 ? 1.619 -3.832 -3.394 1.00 75.56 91 PHE A CA 1
ATOM 688 C C . PHE A 1 91 ? 0.278 -4.039 -2.708 1.00 75.56 91 PHE A C 1
ATOM 690 O O . PHE A 1 91 ? 0.111 -5.009 -1.962 1.00 75.56 91 PHE A O 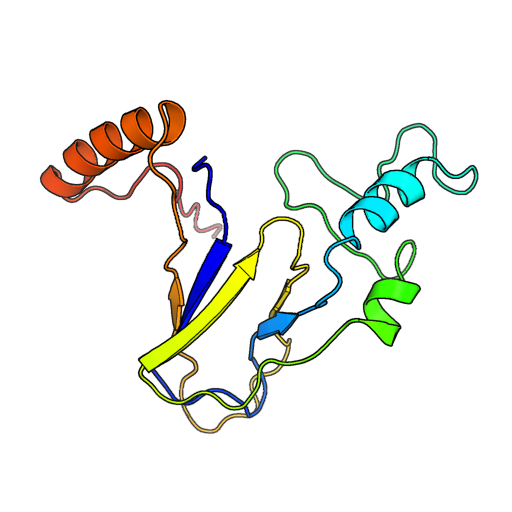1
ATOM 697 N N . HIS A 1 92 ? -0.648 -3.120 -2.932 1.00 81.12 92 HIS A N 1
ATOM 698 C CA . HIS A 1 92 ? -1.971 -3.195 -2.348 1.00 81.12 92 HIS A CA 1
ATOM 699 C C . HIS A 1 92 ? -3.037 -2.933 -3.402 1.00 81.12 92 HIS A C 1
ATOM 701 O O . HIS A 1 92 ? -2.831 -2.173 -4.348 1.00 81.12 92 HIS A O 1
ATOM 707 N N . ALA A 1 93 ? -4.177 -3.574 -3.215 1.00 83.31 93 ALA A N 1
ATOM 708 C CA . ALA A 1 93 ? -5.389 -3.372 -3.981 1.00 83.31 93 ALA A CA 1
ATOM 709 C C . ALA A 1 93 ? -6.572 -3.367 -3.011 1.00 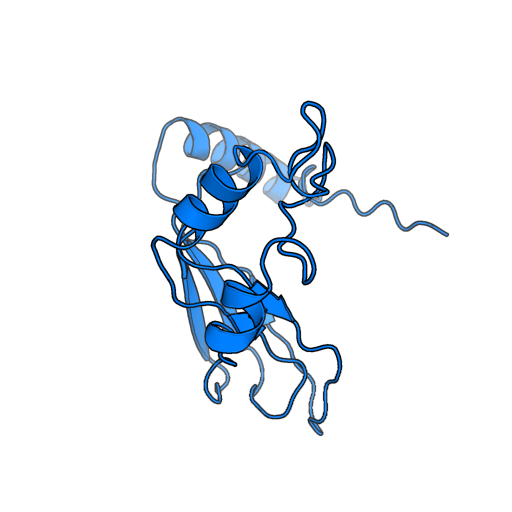83.31 93 ALA A C 1
ATOM 711 O O . ALA A 1 93 ? -6.468 -3.858 -1.888 1.00 83.31 93 ALA A O 1
ATOM 712 N N . VAL A 1 94 ? -7.693 -2.801 -3.432 1.00 83.19 94 VAL A N 1
ATOM 713 C CA . VAL A 1 94 ? -8.965 -2.962 -2.725 1.00 83.19 94 VAL A CA 1
ATOM 714 C C . VAL A 1 94 ? -9.781 -3.967 -3.518 1.00 83.19 94 VAL A C 1
ATOM 716 O O . VAL A 1 94 ? -9.774 -3.923 -4.746 1.00 83.19 94 VAL A O 1
ATOM 719 N N . GLU A 1 95 ? -10.438 -4.893 -2.830 1.00 80.50 95 GLU A N 1
ATOM 720 C CA . GLU A 1 95 ? -11.289 -5.881 -3.488 1.00 80.50 95 GLU A CA 1
ATOM 721 C C . GLU A 1 95 ? -12.452 -5.222 -4.234 1.00 80.50 95 GLU A C 1
ATOM 723 O O . GLU A 1 95 ? -13.137 -4.353 -3.696 1.00 80.50 95 GLU A O 1
ATOM 728 N N . ASP A 1 96 ? -12.730 -5.705 -5.447 1.00 80.88 96 ASP A N 1
ATOM 729 C CA . ASP A 1 96 ? -13.769 -5.146 -6.323 1.00 80.88 96 ASP A CA 1
ATOM 730 C C . ASP A 1 96 ? -15.191 -5.253 -5.743 1.00 80.88 96 ASP A C 1
ATOM 732 O O . ASP A 1 96 ? -16.092 -4.520 -6.153 1.00 80.88 96 ASP A O 1
ATOM 736 N N . LYS A 1 97 ? -15.430 -6.193 -4.817 1.00 80.81 97 LYS A N 1
ATOM 737 C CA . LYS A 1 97 ? -16.760 -6.474 -4.262 1.00 80.81 97 LYS A CA 1
ATOM 738 C C . LYS A 1 97 ? -16.760 -6.437 -2.746 1.00 80.81 97 LYS A C 1
ATOM 740 O O . LYS A 1 97 ? -16.182 -7.306 -2.099 1.00 80.81 97 LYS A O 1
ATOM 745 N N . HIS A 1 98 ? -17.532 -5.513 -2.187 1.00 81.62 98 HIS A N 1
ATOM 746 C CA . HIS A 1 98 ? -17.907 -5.545 -0.782 1.00 81.62 98 HIS A CA 1
ATOM 747 C C . HIS A 1 98 ? -19.120 -6.461 -0.581 1.00 81.62 98 HIS A C 1
ATOM 749 O O . HIS A 1 98 ? -20.210 -6.162 -1.058 1.00 81.62 98 HIS A O 1
ATOM 755 N N . SER A 1 99 ? -18.919 -7.590 0.103 1.00 77.31 99 SER A N 1
ATOM 756 C CA . SER A 1 99 ? -19.983 -8.568 0.401 1.00 77.31 99 SER A CA 1
ATOM 757 C C . SER A 1 99 ? -20.462 -8.480 1.857 1.00 77.31 99 SER A C 1
ATOM 759 O O . SER A 1 99 ? -21.195 -9.347 2.332 1.00 77.31 99 SER A O 1
ATOM 761 N N . GLY A 1 100 ? -20.023 -7.447 2.580 1.00 72.31 100 GLY A N 1
ATOM 762 C CA . GLY A 1 100 ? -20.383 -7.211 3.967 1.00 72.31 100 GLY A CA 1
ATOM 763 C C . GLY A 1 100 ? -21.778 -6.607 4.089 1.00 72.31 100 GLY A C 1
ATOM 764 O O . GLY A 1 100 ? -22.294 -5.974 3.174 1.00 72.31 100 GLY A O 1
ATOM 765 N N . LYS A 1 101 ? -22.398 -6.803 5.255 1.00 71.81 101 LYS A N 1
ATOM 766 C CA . LYS A 1 101 ? -23.694 -6.187 5.590 1.00 71.81 101 LYS A CA 1
ATOM 767 C C . LYS A 1 101 ? -23.564 -4.760 6.138 1.00 71.81 101 LYS A C 1
ATOM 769 O O . LYS A 1 101 ? -24.553 -4.040 6.176 1.00 71.81 101 LYS A O 1
ATOM 774 N N . ASN A 1 102 ? -22.368 -4.377 6.583 1.00 77.19 102 ASN A N 1
ATOM 775 C CA . ASN A 1 102 ? -22.084 -3.130 7.294 1.00 77.19 102 ASN A CA 1
ATOM 776 C C . ASN A 1 102 ? -21.052 -2.297 6.529 1.00 77.19 102 ASN A C 1
ATOM 778 O O . ASN A 1 102 ? -20.258 -2.851 5.781 1.00 77.19 102 ASN A O 1
ATOM 782 N N . TYR A 1 103 ? -21.012 -0.987 6.779 1.00 81.50 103 TYR A N 1
ATOM 783 C CA . TYR A 1 103 ? -20.041 -0.078 6.165 1.00 81.50 103 TYR A CA 1
ATOM 784 C C . TYR A 1 103 ? -18.581 -0.479 6.422 1.00 81.50 103 TYR A C 1
ATOM 786 O O . TYR A 1 103 ? -18.227 -0.921 7.515 1.00 81.50 103 TYR A O 1
ATOM 794 N N . SER A 1 104 ? -17.733 -0.241 5.418 1.00 81.88 104 SER A N 1
ATOM 795 C CA . SER A 1 104 ? -16.279 -0.375 5.487 1.00 81.88 104 SER A CA 1
ATOM 796 C C . SER A 1 104 ? -15.634 1.011 5.589 1.00 81.88 104 SER A C 1
ATOM 798 O O . SER A 1 104 ? -15.334 1.660 4.591 1.00 81.88 104 SER A O 1
ATOM 800 N N . ASN A 1 105 ? -15.477 1.493 6.822 1.00 86.31 105 ASN A N 1
ATOM 801 C CA . ASN A 1 105 ? -14.895 2.798 7.131 1.00 86.31 105 ASN A CA 1
ATOM 802 C C . ASN A 1 105 ? -13.496 2.645 7.729 1.00 86.31 105 ASN A C 1
ATOM 804 O O . ASN A 1 105 ? -13.302 1.947 8.734 1.00 86.31 105 ASN A O 1
ATOM 808 N N . VAL A 1 106 ? -12.547 3.369 7.140 1.00 87.06 106 VAL A N 1
ATOM 809 C CA . VAL A 1 106 ? -11.140 3.413 7.542 1.00 87.06 106 VAL A CA 1
ATOM 810 C C . VAL A 1 106 ? -10.636 4.851 7.576 1.00 87.06 106 VAL A C 1
ATOM 812 O O . VAL A 1 106 ? -11.109 5.708 6.830 1.00 87.06 106 VAL A O 1
ATOM 815 N N . VAL A 1 107 ? -9.646 5.109 8.425 1.00 89.12 107 VAL A N 1
ATOM 816 C CA . VAL A 1 107 ? -8.887 6.363 8.442 1.00 89.12 107 VAL A CA 1
ATOM 817 C C . VAL A 1 107 ? -7.455 6.100 7.983 1.00 89.12 107 VAL A C 1
ATOM 819 O O . VAL A 1 10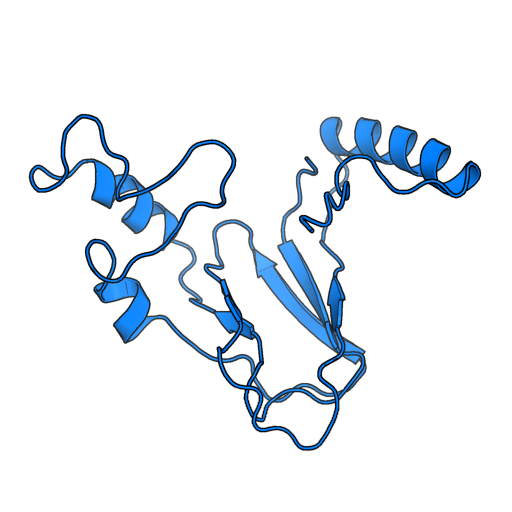7 ? -6.802 5.169 8.454 1.00 89.12 107 VAL A O 1
ATOM 822 N N . TYR A 1 108 ? -6.959 6.914 7.052 1.00 86.25 108 TYR A N 1
ATOM 823 C CA . TYR A 1 108 ? -5.586 6.815 6.557 1.00 86.25 108 TYR A CA 1
ATOM 824 C C . TYR A 1 108 ? -4.636 7.555 7.496 1.00 86.25 108 TYR A C 1
ATOM 826 O O . TYR A 1 108 ? -4.750 8.768 7.675 1.00 86.25 108 TYR A O 1
ATOM 834 N N . VAL A 1 109 ? -3.682 6.828 8.077 1.00 86.94 109 VAL A N 1
ATOM 835 C CA . VAL A 1 109 ? -2.666 7.381 8.981 1.00 86.94 109 VAL A CA 1
ATOM 836 C C . VAL A 1 109 ? -1.313 6.760 8.644 1.00 86.94 109 VAL A C 1
ATOM 838 O O . VAL A 1 109 ? -1.027 5.621 9.002 1.00 86.94 109 VAL A O 1
ATOM 841 N N . GLY A 1 110 ? -0.471 7.508 7.930 1.00 84.31 110 GLY A N 1
ATOM 842 C CA . GLY A 1 110 ? 0.883 7.082 7.565 1.00 84.31 110 GLY A CA 1
ATOM 843 C C . GLY A 1 110 ? 1.917 7.358 8.662 1.00 84.31 110 GLY A C 1
ATOM 844 O O . GLY A 1 110 ? 1.874 8.385 9.342 1.00 84.31 110 GLY A O 1
ATOM 845 N N . ALA A 1 111 ? 2.904 6.472 8.802 1.00 86.69 111 ALA A N 1
ATOM 846 C CA . ALA A 1 111 ? 4.039 6.675 9.698 1.00 86.69 111 ALA A CA 1
ATOM 847 C C . ALA A 1 111 ? 5.105 7.542 9.011 1.00 86.69 111 ALA A C 1
ATOM 849 O O . ALA A 1 111 ? 5.820 7.083 8.116 1.00 86.69 111 ALA A O 1
ATOM 850 N N . THR A 1 112 ? 5.229 8.795 9.448 1.00 87.81 112 THR A N 1
ATOM 851 C CA . THR A 1 112 ? 6.118 9.796 8.838 1.00 87.81 112 THR A CA 1
ATOM 852 C C . THR A 1 112 ? 7.277 10.127 9.787 1.00 87.81 112 THR A C 1
ATOM 854 O O . THR A 1 112 ? 7.053 10.798 10.795 1.00 87.81 112 THR A O 1
ATOM 857 N N . PRO A 1 113 ? 8.519 9.671 9.526 1.00 88.31 113 PRO A N 1
ATOM 858 C CA . PRO A 1 113 ? 9.651 9.940 10.410 1.00 88.31 113 PRO A CA 1
ATOM 859 C C . PRO A 1 113 ? 10.060 11.417 10.399 1.00 88.31 113 PRO A C 1
ATOM 861 O O . PRO A 1 113 ? 9.871 12.137 9.415 1.00 88.31 113 PRO A O 1
ATOM 864 N N . PHE A 1 114 ? 10.703 11.852 11.480 1.00 89.81 114 PHE A N 1
ATOM 865 C CA . PHE A 1 114 ? 11.266 13.193 11.576 1.00 89.81 114 PHE A CA 1
ATOM 866 C C . PHE A 1 114 ? 12.486 13.338 10.652 1.00 89.81 114 PHE A C 1
ATOM 868 O O . PHE A 1 114 ? 13.513 12.691 10.852 1.00 89.81 114 PHE A O 1
ATOM 875 N N . CYS A 1 115 ? 12.381 14.176 9.620 1.00 90.38 115 CYS A N 1
ATOM 876 C CA . CYS A 1 115 ? 13.483 14.479 8.705 1.00 90.38 115 CYS A CA 1
ATOM 877 C C . CYS A 1 115 ? 13.307 15.867 8.072 1.00 90.38 115 CYS A C 1
ATOM 879 O O . CYS A 1 115 ? 12.200 16.407 8.051 1.00 90.38 115 CYS A O 1
ATOM 881 N N . LYS A 1 116 ? 14.383 16.429 7.498 1.00 90.81 116 LYS A N 1
ATOM 882 C CA . LYS A 1 116 ? 14.375 17.766 6.866 1.00 90.81 116 LYS A CA 1
ATOM 883 C C . LYS A 1 116 ? 13.237 17.939 5.850 1.00 90.81 116 LYS A C 1
ATOM 885 O O . LYS A 1 116 ? 12.552 18.953 5.860 1.00 90.81 116 LYS A O 1
ATOM 890 N N . LYS A 1 117 ? 12.986 16.921 5.019 1.00 86.62 117 LYS A N 1
ATOM 891 C CA . LYS A 1 117 ? 11.905 16.938 4.019 1.00 86.62 117 LYS A CA 1
ATOM 892 C C . LYS A 1 117 ? 10.519 17.020 4.666 1.00 86.62 117 LYS A C 1
ATOM 894 O O . LYS A 1 117 ? 9.687 17.811 4.235 1.00 86.62 117 LYS A O 1
ATOM 899 N N . ASN A 1 118 ? 10.276 16.221 5.703 1.00 87.69 118 ASN A N 1
ATOM 900 C CA . ASN A 1 118 ? 8.979 16.166 6.376 1.00 87.69 118 ASN A CA 1
ATOM 901 C C . ASN A 1 118 ? 8.736 17.383 7.276 1.00 87.69 118 ASN A C 1
ATOM 903 O O . ASN A 1 118 ? 7.591 17.789 7.440 1.00 87.69 118 ASN A O 1
ATOM 907 N N . LEU A 1 119 ? 9.794 18.009 7.799 1.00 88.69 119 LEU A N 1
ATOM 908 C CA . LEU A 1 119 ? 9.713 19.267 8.544 1.00 88.69 119 LEU A CA 1
ATOM 909 C C . LEU A 1 119 ? 9.133 20.407 7.702 1.00 88.69 119 LEU A C 1
ATOM 911 O O . LEU A 1 119 ? 8.202 21.073 8.147 1.00 88.69 119 LEU A O 1
ATOM 915 N N . ILE A 1 120 ? 9.622 20.571 6.470 1.00 87.50 120 ILE A N 1
ATOM 916 C CA . ILE A 1 120 ? 9.120 21.594 5.537 1.00 87.50 120 ILE A CA 1
ATOM 917 C C . ILE A 1 120 ? 7.624 21.381 5.269 1.00 87.50 120 ILE A C 1
ATOM 919 O O . ILE A 1 120 ? 6.832 22.323 5.261 1.00 87.50 120 ILE A O 1
ATOM 923 N N . ILE A 1 121 ? 7.213 20.124 5.075 1.00 84.06 121 ILE A N 1
ATOM 924 C CA . ILE A 1 121 ? 5.805 19.801 4.831 1.00 84.06 121 ILE A CA 1
ATOM 925 C C . ILE A 1 121 ? 4.966 20.038 6.094 1.00 84.06 121 ILE A C 1
ATOM 927 O O . ILE A 1 121 ? 3.887 20.613 5.999 1.00 84.06 121 ILE A O 1
ATOM 931 N N . ARG A 1 122 ? 5.474 19.680 7.280 1.00 87.06 122 ARG A N 1
ATOM 932 C CA . ARG A 1 122 ? 4.812 19.933 8.569 1.00 87.06 122 ARG A CA 1
ATOM 933 C C . ARG A 1 122 ? 4.501 21.417 8.766 1.00 87.06 122 ARG A C 1
ATOM 935 O O . ARG A 1 122 ? 3.385 21.750 9.152 1.00 87.06 122 ARG A O 1
ATOM 942 N N . GLU A 1 123 ? 5.455 22.301 8.488 1.00 87.56 123 GLU A N 1
ATOM 943 C CA . GLU A 1 123 ? 5.255 23.752 8.615 1.00 87.56 123 GLU A CA 1
ATOM 944 C C . GLU A 1 123 ? 4.176 24.272 7.659 1.00 87.56 123 GLU A C 1
ATOM 946 O O . GLU A 1 123 ? 3.337 25.092 8.040 1.00 87.56 123 GLU A O 1
ATOM 951 N N . ASN A 1 124 ? 4.152 23.763 6.426 1.00 85.81 124 ASN A N 1
ATOM 952 C CA . ASN A 1 124 ? 3.104 24.098 5.465 1.00 85.81 124 ASN A CA 1
ATOM 953 C C . ASN A 1 124 ? 1.734 23.574 5.914 1.00 85.81 124 ASN A C 1
ATOM 955 O O . ASN A 1 124 ? 0.756 24.322 5.869 1.00 85.81 124 ASN A O 1
ATOM 959 N N . ASN A 1 125 ? 1.660 22.340 6.416 1.00 85.56 125 ASN A N 1
ATOM 960 C CA . ASN A 1 125 ? 0.424 21.763 6.949 1.00 85.56 125 ASN A CA 1
ATOM 961 C C . ASN A 1 125 ? -0.126 22.558 8.113 1.00 85.56 125 ASN A C 1
ATOM 963 O O . ASN A 1 125 ? -1.327 22.783 8.171 1.00 85.56 125 ASN A O 1
ATOM 967 N N . GLN A 1 126 ? 0.743 22.984 9.028 1.00 87.88 126 GLN A N 1
ATOM 968 C CA . GLN A 1 126 ? 0.336 23.777 10.177 1.00 87.88 126 GLN A CA 1
ATOM 969 C C . GLN A 1 126 ? -0.344 25.070 9.715 1.00 87.88 126 GLN A C 1
ATOM 971 O O . GLN A 1 126 ? -1.432 25.396 10.182 1.00 87.88 126 GLN A O 1
ATOM 976 N N . LYS A 1 127 ? 0.239 25.769 8.733 1.00 89.00 127 LYS A N 1
ATOM 977 C CA . LYS A 1 127 ? -0.359 26.983 8.148 1.00 89.00 127 LYS A CA 1
ATOM 978 C C . LYS A 1 127 ? -1.685 26.707 7.436 1.00 89.00 127 LYS A C 1
ATOM 980 O O . LYS A 1 127 ? -2.567 27.557 7.462 1.00 89.00 127 LYS A O 1
ATOM 985 N N . ILE A 1 128 ? -1.809 25.563 6.765 1.00 87.19 128 ILE A N 1
ATOM 986 C CA . ILE A 1 128 ? -3.027 25.149 6.052 1.00 87.19 128 ILE A CA 1
ATOM 987 C C . ILE A 1 128 ? -4.143 24.800 7.043 1.00 87.19 128 ILE A C 1
ATOM 989 O O . ILE A 1 128 ? -5.267 25.265 6.871 1.00 87.19 128 ILE A O 1
ATOM 993 N N . PHE A 1 129 ? -3.812 24.050 8.095 1.00 87.44 129 PHE A N 1
ATOM 994 C CA . PHE A 1 129 ? -4.725 23.652 9.163 1.00 87.44 129 PHE A CA 1
ATOM 995 C C . PHE A 1 129 ? -5.289 24.870 9.896 1.00 87.44 129 PHE A C 1
ATOM 997 O O . PHE A 1 129 ? -6.500 25.000 10.018 1.00 87.44 129 PHE A O 1
ATOM 1004 N N . LEU A 1 130 ? -4.426 25.819 10.276 1.00 91.50 130 LEU A N 1
ATOM 1005 C CA . LEU A 1 130 ? -4.842 27.077 10.912 1.00 91.50 130 LEU A CA 1
ATOM 1006 C C . LEU A 1 130 ? -5.727 27.959 10.017 1.00 91.50 130 LEU A C 1
ATOM 1008 O O . LEU A 1 130 ? -6.380 28.869 10.512 1.00 91.50 130 LEU A O 1
ATOM 1012 N N . LYS A 1 131 ? -5.719 27.728 8.700 1.00 91.69 131 LYS A N 1
ATOM 1013 C CA . LYS A 1 131 ? -6.559 28.438 7.726 1.00 91.69 131 LYS A CA 1
ATOM 1014 C C . LYS A 1 131 ? -7.791 27.633 7.306 1.00 91.69 131 LYS A C 1
ATOM 1016 O O . LYS A 1 131 ? -8.472 28.071 6.384 1.00 91.69 131 LYS A O 1
ATOM 1021 N N . GLU A 1 132 ? -8.019 26.458 7.898 1.00 86.44 132 GLU A N 1
ATOM 1022 C CA . GLU A 1 132 ? -9.120 25.540 7.562 1.00 86.44 132 GLU A CA 1
ATOM 1023 C C . GLU A 1 132 ? -9.177 25.183 6.063 1.00 86.44 132 GLU A C 1
ATOM 1025 O O . GLU A 1 132 ? -10.237 24.965 5.479 1.00 86.44 132 GLU A O 1
ATOM 1030 N N . ARG A 1 133 ? -8.012 25.136 5.399 1.00 84.81 133 ARG A N 1
ATOM 1031 C CA . ARG A 1 133 ? -7.921 24.819 3.966 1.00 84.81 133 ARG A CA 1
ATOM 1032 C C . ARG A 1 133 ? -7.585 23.353 3.739 1.00 84.81 133 ARG A C 1
ATOM 1034 O O . ARG A 1 133 ? -6.899 22.714 4.531 1.00 84.81 133 ARG A O 1
ATOM 1041 N N . VAL A 1 134 ? -7.998 22.838 2.585 1.00 76.50 134 VAL A N 1
ATOM 1042 C CA . VAL A 1 134 ? -7.576 21.516 2.116 1.00 76.50 134 VAL A CA 1
ATOM 1043 C C . VAL A 1 134 ? -6.127 21.590 1.646 1.00 76.50 134 VAL A C 1
ATOM 1045 O O . VAL A 1 134 ? -5.719 22.516 0.939 1.00 76.50 134 VAL A O 1
ATOM 1048 N N . HIS A 1 135 ? -5.328 20.599 2.031 1.00 73.12 135 HIS A N 1
ATOM 1049 C CA . HIS A 1 135 ? -3.952 20.517 1.572 1.00 73.12 135 HIS A CA 1
ATOM 1050 C C . HIS A 1 135 ? -3.914 20.298 0.055 1.00 73.12 135 HIS A C 1
ATOM 1052 O O . HIS A 1 135 ? -4.581 19.419 -0.473 1.00 73.12 135 HIS A O 1
ATOM 1058 N N . GLN A 1 136 ? -3.059 21.050 -0.639 1.00 65.00 136 GLN A N 1
ATOM 1059 C CA . GLN A 1 136 ? -2.911 21.046 -2.102 1.00 65.00 136 GLN A CA 1
ATOM 1060 C C . GLN A 1 136 ? -2.660 19.665 -2.752 1.00 65.00 136 GLN A C 1
ATOM 1062 O O . GLN A 1 136 ? -2.887 19.509 -3.947 1.00 65.00 136 GLN A O 1
ATOM 1067 N N . ILE A 1 137 ? -2.222 18.659 -1.983 1.00 66.31 137 ILE A N 1
ATOM 1068 C CA . ILE A 1 137 ? -2.077 17.271 -2.455 1.00 66.31 137 ILE A CA 1
ATOM 1069 C C . ILE A 1 137 ? -3.454 16.619 -2.691 1.00 66.31 137 ILE A C 1
ATOM 1071 O O . ILE A 1 137 ? -3.595 15.813 -3.604 1.00 66.31 137 ILE A O 1
ATOM 1075 N N . PHE A 1 138 ? -4.479 17.006 -1.929 1.00 62.00 138 PHE A N 1
ATOM 1076 C CA . PHE A 1 138 ? -5.850 16.496 -2.020 1.00 62.00 138 PHE A CA 1
ATOM 1077 C C . PHE A 1 138 ? -6.741 17.372 -2.912 1.00 62.00 138 PHE A C 1
ATOM 1079 O O . PHE A 1 138 ? -7.897 17.637 -2.588 1.00 62.00 138 PHE A O 1
ATOM 1086 N N . SER A 1 139 ? -6.219 17.852 -4.044 1.00 55.31 139 SER A N 1
ATOM 1087 C CA . SER A 1 139 ? -7.069 18.524 -5.030 1.00 55.31 139 SER A CA 1
ATOM 1088 C C . SER A 1 139 ? -7.947 17.485 -5.734 1.00 55.31 139 SER A C 1
ATOM 1090 O O . SER A 1 139 ? -7.538 16.846 -6.704 1.00 55.31 139 SER A O 1
ATOM 1092 N N . LEU A 1 140 ? -9.166 17.300 -5.228 1.00 43.25 140 LEU A N 1
ATOM 1093 C CA . LEU A 1 140 ? -10.230 16.590 -5.928 1.00 43.25 140 LEU A CA 1
ATOM 1094 C C . LEU A 1 140 ? -10.680 17.450 -7.116 1.00 43.25 140 LEU A C 1
ATOM 1096 O O . LEU A 1 140 ? -11.511 18.343 -6.976 1.00 43.25 140 LEU A O 1
ATOM 1100 N N . LYS A 1 141 ? -10.144 17.176 -8.309 1.00 41.03 141 LYS A N 1
ATOM 1101 C CA . LYS A 1 141 ? -10.871 17.495 -9.543 1.00 41.03 141 LYS A CA 1
ATOM 1102 C C . LYS A 1 141 ? -11.979 16.458 -9.677 1.00 41.03 141 LYS A C 1
ATOM 1104 O O . LYS A 1 141 ? -11.741 15.381 -10.222 1.00 41.03 141 LYS A O 1
ATOM 1109 N N . ILE A 1 142 ? -13.160 16.767 -9.146 1.00 35.72 142 ILE A N 1
ATOM 1110 C CA . ILE A 1 142 ? -14.380 16.035 -9.488 1.00 35.72 142 ILE A CA 1
ATOM 1111 C C . ILE A 1 142 ? -14.545 16.212 -11.001 1.00 35.72 142 ILE A C 1
ATOM 1113 O O . ILE A 1 142 ? -14.752 17.325 -11.481 1.00 35.72 142 ILE A O 1
ATOM 1117 N N . ARG A 1 143 ? -14.305 15.144 -11.767 1.00 34.56 143 ARG A N 1
ATOM 1118 C CA . ARG A 1 143 ? -14.647 15.119 -13.189 1.00 34.56 143 ARG A CA 1
ATOM 1119 C C . ARG A 1 143 ? -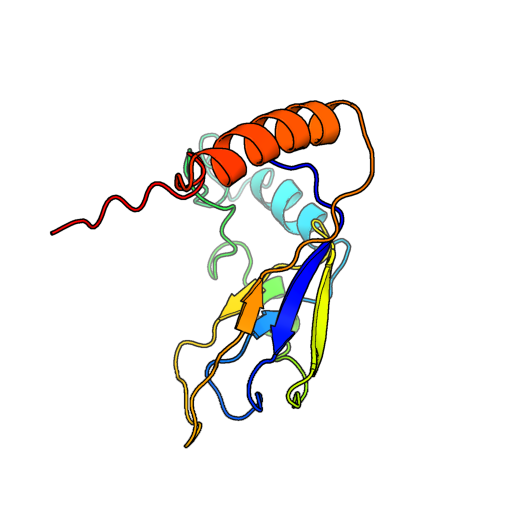16.158 14.922 -13.242 1.00 34.56 143 ARG A C 1
ATOM 1121 O O . ARG A 1 143 ? -16.620 13.867 -12.817 1.00 34.56 143 ARG A O 1
ATOM 1128 N N . ASN A 1 144 ? -16.874 15.960 -13.670 1.00 34.62 144 ASN A N 1
ATOM 1129 C CA . ASN A 1 144 ? -18.248 15.826 -14.153 1.00 34.62 144 ASN A CA 1
ATOM 1130 C C . ASN A 1 144 ? -18.265 14.974 -15.422 1.00 34.62 144 ASN A C 1
ATOM 1132 O O . ASN A 1 144 ? -17.281 15.079 -16.197 1.00 34.62 144 ASN A O 1
#

pLDDT: mean 79.8, std 11.05, range [34.56, 91.69]

Mean predicted aligned error: 8.05 Å

Secondary structure (DSSP, 8-state):
----SEEEEEESS-B-SBS-EEEEE-TTHHHHHHHHTTSTTS-TT-STT--TTSPPP--HHHHHHHHHHH-EEPPPB-TT-EEEEETTTEEEEE-S-B--SS---EEE--B----HHHHHHHHHHHHHHTTTPPPGGG------

Sequence (144 aa):
MYLEKFQGLGALTEQGQGGTLQLIPIAKGIAYVLTRALLDDVEENELCGSKLGRALSVNKDYHSLLLKKGFVSIPKMKPGDTVFGGIQMFFHAVEDKHSGKNYSNVVYVGATPFCKKNLIIRENNQKIFLKERVHQIFSLKIRN

Nearest PDB structures (foldseek):
  7twe-assembly1_A  TM=9.695E-01  e=4.344E-10  Yersinia pestis CO92
  7twe-assembly2_B  TM=9.692E-01  e=9.266E-10  Yersinia pestis CO92
  4rgk-assembly1_A  TM=9.712E-01  e=1.441E-09  Yersinia pestis
  2dbi-assembly1_A  TM=9.460E-01  e=7.441E-09  Escherichia coli
  2dbn-assembly1_A  TM=9.393E-01  e=1.691E-08  Escherichia coli

Solvent-accessible surface area (backbone atoms only — not comparable to full-atom values): 8779 Å² total; per-residue (Å²): 132,80,61,60,54,24,50,26,40,34,26,70,28,62,43,62,47,52,45,43,57,28,32,25,90,40,62,65,50,54,58,54,62,61,55,56,42,74,38,92,90,40,60,95,92,43,58,73,82,53,51,92,96,55,75,87,63,88,44,68,87,86,36,42,69,55,62,75,74,32,67,41,68,59,72,75,36,47,58,76,39,72,50,74,36,38,75,58,25,44,56,72,48,69,46,95,54,66,70,50,97,65,71,85,44,69,46,83,53,60,47,61,61,94,46,78,74,39,49,59,50,49,57,52,48,52,58,32,56,78,64,76,47,82,58,82,88,71,68,78,77,80,78,128